Protein AF-A0A8X9A925-F1 (afdb_monomer_lite)

Organism: Salvia splendens (NCBI:txid180675)

Structure (mmCIF, N/CA/C/O backbone):
data_AF-A0A8X9A925-F1
#
_entry.id   AF-A0A8X9A925-F1
#
loop_
_atom_site.group_PDB
_atom_site.id
_atom_site.type_symbol
_atom_site.label_atom_id
_atom_site.label_alt_id
_atom_site.label_comp_id
_atom_site.label_asym_id
_atom_site.label_entity_id
_atom_site.label_seq_id
_atom_site.pdbx_PDB_ins_code
_atom_site.Cartn_x
_atom_site.Cartn_y
_atom_site.Cartn_z
_atom_site.occupancy
_atom_site.B_iso_or_equiv
_atom_site.auth_seq_id
_atom_site.auth_comp_id
_atom_site.auth_asym_id
_atom_site.auth_atom_id
_atom_site.pdbx_PDB_model_num
ATOM 1 N N . MET A 1 1 ? -10.356 55.741 0.781 1.00 37.12 1 MET A N 1
ATOM 2 C CA . MET A 1 1 ? -9.115 54.977 1.024 1.00 37.12 1 MET A CA 1
ATOM 3 C C . MET A 1 1 ? -9.512 53.651 1.645 1.00 37.12 1 MET A C 1
ATOM 5 O O . MET A 1 1 ? -9.691 53.583 2.849 1.00 37.12 1 MET A O 1
ATOM 9 N N . GLY A 1 2 ? -9.769 52.641 0.823 1.00 37.44 2 GLY A N 1
ATOM 10 C CA . GLY A 1 2 ? -9.965 51.269 1.283 1.00 37.44 2 GLY A CA 1
ATOM 11 C C . GLY A 1 2 ? -8.965 50.442 0.506 1.00 37.44 2 GLY A C 1
ATOM 12 O O . GLY A 1 2 ? -9.110 50.326 -0.707 1.00 37.44 2 GLY A O 1
ATOM 13 N N . ALA A 1 3 ? -7.891 50.029 1.172 1.00 35.25 3 ALA A N 1
ATOM 14 C CA . ALA A 1 3 ? -6.836 49.242 0.565 1.00 35.25 3 ALA A CA 1
ATOM 15 C C . ALA A 1 3 ? -7.448 47.951 0.012 1.00 35.25 3 ALA A C 1
ATOM 17 O O . ALA A 1 3 ? -8.025 47.162 0.756 1.00 35.25 3 ALA A O 1
ATOM 18 N N . SER A 1 4 ? -7.337 47.773 -1.302 1.00 38.72 4 SER A N 1
ATOM 19 C CA . SER A 1 4 ? -7.384 46.466 -1.936 1.00 38.72 4 SER A CA 1
ATOM 20 C C . SER A 1 4 ? -6.253 45.647 -1.325 1.00 38.72 4 SER A C 1
ATOM 22 O O . SER A 1 4 ? -5.087 45.882 -1.642 1.00 38.72 4 SER A O 1
ATOM 24 N N . SER A 1 5 ? -6.585 44.763 -0.386 1.00 41.47 5 SER A N 1
ATOM 25 C CA . SER A 1 5 ? -5.648 43.754 0.086 1.00 41.47 5 SER A CA 1
ATOM 26 C C . SER A 1 5 ? -5.278 42.892 -1.114 1.00 41.47 5 SER A C 1
ATOM 28 O O . SER A 1 5 ? -6.156 42.278 -1.723 1.00 41.47 5 SER A O 1
ATOM 30 N N . GLU A 1 6 ? -3.999 42.917 -1.483 1.00 39.12 6 GLU A N 1
ATOM 31 C CA . GLU A 1 6 ? -3.415 41.955 -2.412 1.00 39.12 6 GLU A CA 1
ATOM 32 C C . GLU A 1 6 ? -3.838 40.541 -1.992 1.00 39.12 6 GLU A C 1
ATOM 34 O O . GLU A 1 6 ? -3.850 40.259 -0.788 1.00 39.12 6 GLU A O 1
ATOM 39 N N . PRO A 1 7 ? -4.228 39.672 -2.942 1.00 35.28 7 PRO A N 1
ATOM 40 C CA . PRO A 1 7 ? -4.505 38.285 -2.618 1.00 35.28 7 PRO A CA 1
ATOM 41 C C . PRO A 1 7 ? -3.235 37.699 -2.009 1.00 35.28 7 PRO A C 1
ATOM 43 O O . PRO A 1 7 ? -2.151 37.773 -2.596 1.00 35.28 7 PRO A O 1
ATOM 46 N N . ASP A 1 8 ? -3.382 37.186 -0.791 1.00 35.75 8 ASP A N 1
ATOM 47 C CA . ASP A 1 8 ? -2.341 36.443 -0.101 1.00 35.75 8 ASP A CA 1
ATOM 48 C C . ASP A 1 8 ? -1.871 35.349 -1.069 1.00 35.75 8 ASP A C 1
ATOM 50 O O . ASP A 1 8 ? -2.686 34.717 -1.742 1.00 35.75 8 ASP A O 1
ATOM 54 N N . LEU A 1 9 ? -0.568 35.082 -1.155 1.00 33.00 9 LEU A N 1
ATOM 55 C CA . LEU A 1 9 ? 0.006 34.024 -2.010 1.00 33.00 9 LEU A CA 1
ATOM 56 C C . LEU A 1 9 ? -0.432 32.598 -1.582 1.00 33.00 9 LEU A C 1
ATOM 58 O O . LEU A 1 9 ? 0.146 31.602 -2.011 1.00 33.00 9 LEU A O 1
ATOM 62 N N . ARG A 1 10 ? -1.465 32.520 -0.739 1.00 36.62 10 ARG A N 1
ATOM 63 C CA . ARG A 1 10 ? -2.258 31.365 -0.324 1.00 36.62 10 ARG A CA 1
ATOM 64 C C . ARG A 1 10 ? -3.538 31.178 -1.155 1.00 36.62 10 ARG A C 1
ATOM 66 O O . ARG A 1 10 ? -4.106 30.098 -1.104 1.00 36.62 10 ARG A O 1
ATOM 73 N N . ASP A 1 11 ? -3.940 32.164 -1.959 1.00 34.41 11 ASP A N 1
ATOM 74 C CA . ASP A 1 11 ? -5.132 32.129 -2.825 1.00 34.41 11 ASP A CA 1
ATOM 75 C C . ASP A 1 11 ? -4.815 31.630 -4.250 1.00 34.41 11 ASP A C 1
ATOM 77 O O . ASP A 1 11 ? -5.397 32.067 -5.249 1.00 34.41 11 ASP A O 1
ATOM 81 N N . ALA A 1 12 ? -3.888 30.677 -4.373 1.00 33.16 12 ALA A N 1
ATOM 82 C CA . ALA A 1 12 ? -3.950 29.771 -5.511 1.00 33.16 12 ALA A CA 1
ATOM 83 C C . ALA A 1 12 ? -5.252 28.979 -5.358 1.00 33.16 12 ALA A C 1
ATOM 85 O O . ALA A 1 12 ? -5.527 28.484 -4.271 1.00 33.16 12 ALA A O 1
ATOM 86 N N . VAL A 1 13 ? -6.053 28.875 -6.421 1.00 41.31 13 VAL A N 1
ATOM 87 C CA . VAL A 1 13 ? -7.215 27.976 -6.473 1.00 41.31 13 VAL A CA 1
ATOM 88 C C . VAL A 1 13 ? -6.712 26.568 -6.159 1.00 41.31 13 VAL A C 1
ATOM 90 O O . VAL A 1 13 ? -6.171 25.868 -7.018 1.00 41.31 13 VAL A O 1
ATOM 93 N N . GLU A 1 14 ? -6.784 26.217 -4.879 1.00 41.56 14 GLU A N 1
ATOM 94 C CA . GLU A 1 14 ? -6.291 24.973 -4.341 1.00 41.56 14 GLU A CA 1
ATOM 95 C C . GLU A 1 14 ? -7.228 23.858 -4.776 1.00 41.56 14 GLU A C 1
ATOM 97 O O . GLU A 1 14 ? -8.421 24.039 -5.021 1.00 41.56 14 GLU A O 1
ATOM 102 N N . TYR A 1 15 ? -6.671 22.659 -4.784 1.00 34.62 15 TYR A N 1
ATOM 103 C CA . TYR A 1 15 ? -7.380 21.397 -4.742 1.00 34.62 15 TYR A CA 1
ATOM 104 C C . TYR A 1 15 ? -8.768 21.505 -4.011 1.00 34.62 15 TYR A C 1
ATOM 106 O O . TYR A 1 15 ? -9.782 21.009 -4.509 1.00 34.62 15 TYR A O 1
ATOM 114 N N . ALA A 1 16 ? -8.874 22.222 -2.891 1.00 37.91 16 ALA A N 1
ATOM 115 C CA . ALA A 1 16 ? -10.095 22.430 -2.101 1.00 37.91 16 ALA A CA 1
ATOM 116 C C . ALA A 1 16 ? -11.433 22.631 -2.868 1.00 37.91 16 ALA A C 1
ATOM 118 O O . ALA A 1 16 ? -12.439 22.028 -2.483 1.00 37.91 16 ALA A O 1
ATOM 119 N N . ASP A 1 17 ? -11.484 23.380 -3.974 1.00 48.53 17 ASP A N 1
ATOM 120 C CA . ASP A 1 17 ? -12.763 23.700 -4.644 1.00 48.53 17 ASP A CA 1
ATOM 121 C C . ASP A 1 17 ? -13.411 22.508 -5.378 1.00 48.53 17 ASP A C 1
ATOM 123 O O . ASP A 1 17 ? -14.635 22.437 -5.545 1.00 48.53 17 ASP A O 1
ATOM 127 N N . LEU A 1 18 ? -12.612 21.510 -5.763 1.00 44.31 18 LEU A N 1
ATOM 128 C CA . LEU A 1 18 ? -13.085 20.320 -6.480 1.00 44.31 18 LEU A CA 1
ATOM 129 C C . LEU A 1 18 ? -13.672 19.257 -5.531 1.00 44.31 18 LEU A C 1
ATOM 131 O O . LEU A 1 18 ? -14.622 18.557 -5.893 1.00 44.31 18 LEU A O 1
ATOM 135 N N . LEU A 1 19 ? -13.163 19.178 -4.294 1.00 49.88 19 LEU A N 1
ATOM 136 C CA . LEU A 1 19 ? -13.710 18.349 -3.208 1.00 49.88 19 LEU A CA 1
ATOM 137 C C . LEU A 1 19 ? -15.081 18.856 -2.750 1.00 49.88 19 LEU A C 1
ATOM 139 O O . LEU A 1 19 ? -16.005 18.070 -2.535 1.00 49.88 19 LEU A O 1
ATOM 143 N N . VAL A 1 20 ? -15.244 20.177 -2.682 1.00 55.88 20 VAL A N 1
ATOM 144 C CA . VAL A 1 20 ? -16.522 20.810 -2.338 1.00 55.88 20 VAL A CA 1
ATOM 145 C C . VAL A 1 20 ? -17.591 20.530 -3.409 1.00 55.88 20 VAL A C 1
ATOM 147 O O . VAL A 1 20 ? -18.764 20.348 -3.078 1.00 55.88 20 VAL A O 1
ATOM 150 N N . ALA A 1 21 ? -17.215 20.432 -4.689 1.00 50.31 21 ALA A N 1
ATOM 151 C CA . ALA A 1 21 ? -18.115 20.042 -5.779 1.00 50.31 21 ALA A CA 1
ATOM 152 C C . ALA A 1 21 ? -18.476 18.538 -5.763 1.00 50.31 21 ALA A C 1
ATOM 154 O O . ALA A 1 21 ? -19.620 18.185 -6.055 1.00 50.31 21 ALA A O 1
ATOM 155 N N . ALA A 1 22 ? -17.548 17.659 -5.357 1.00 52.38 22 ALA A N 1
ATOM 156 C CA . ALA A 1 22 ? -17.768 16.215 -5.198 1.00 52.38 22 ALA A CA 1
ATOM 157 C C . ALA A 1 22 ? -18.711 15.890 -4.022 1.00 52.38 22 ALA A C 1
ATOM 159 O O . ALA A 1 22 ? -19.637 15.081 -4.166 1.00 52.38 22 ALA A O 1
ATOM 160 N N . ALA A 1 23 ? -18.546 16.606 -2.906 1.00 54.34 23 ALA A N 1
ATOM 161 C CA . ALA A 1 23 ? -19.389 16.527 -1.714 1.00 54.34 23 ALA A CA 1
ATOM 162 C C . ALA A 1 23 ? -20.873 16.865 -1.973 1.00 54.34 23 ALA A C 1
ATOM 164 O O . ALA A 1 23 ? -21.750 16.399 -1.250 1.00 54.34 23 ALA A O 1
ATOM 165 N N . LYS A 1 24 ? -21.195 17.622 -3.030 1.00 60.16 24 LYS A N 1
ATOM 166 C CA . LYS A 1 24 ? -22.582 18.008 -3.361 1.00 60.16 24 LYS A CA 1
ATOM 167 C C . LYS A 1 24 ? -23.358 16.959 -4.168 1.00 60.16 24 LYS A C 1
ATOM 169 O O . LYS A 1 24 ? -24.558 17.115 -4.367 1.00 60.16 24 LYS A O 1
ATOM 174 N N . THR A 1 25 ? -22.704 15.903 -4.655 1.00 53.19 25 THR A N 1
ATOM 175 C CA . THR A 1 25 ? -23.307 14.949 -5.610 1.00 53.19 25 THR A CA 1
ATOM 176 C C . THR A 1 25 ? -24.077 13.792 -4.968 1.00 53.19 25 THR A C 1
ATOM 178 O O . THR A 1 25 ? -24.846 13.123 -5.659 1.00 53.19 25 THR A O 1
ATOM 181 N N . GLY A 1 26 ? -23.858 13.515 -3.677 1.00 54.06 26 GLY A N 1
ATOM 182 C CA . GLY A 1 26 ? -24.535 12.440 -2.935 1.00 54.06 26 GLY A CA 1
ATOM 183 C C . GLY A 1 26 ? -24.296 11.015 -3.463 1.00 54.06 26 GLY A C 1
ATOM 184 O O . GLY A 1 26 ? -24.984 10.087 -3.042 1.00 54.06 26 GLY A O 1
ATOM 185 N N . LYS A 1 27 ? -23.352 10.821 -4.393 1.00 41.50 27 LYS A N 1
ATOM 186 C CA . LYS A 1 27 ? -22.990 9.529 -4.997 1.00 41.50 27 LYS A CA 1
ATOM 187 C C . LYS A 1 27 ? -21.562 9.148 -4.627 1.00 41.50 27 LYS A C 1
ATOM 189 O O . LYS A 1 27 ? -20.732 10.002 -4.338 1.00 41.50 27 LYS A O 1
ATOM 194 N N . ILE A 1 28 ? -21.258 7.855 -4.711 1.00 41.19 28 ILE A N 1
ATOM 195 C CA . ILE A 1 28 ? -19.893 7.351 -4.545 1.00 41.19 28 ILE A CA 1
ATOM 196 C C . ILE A 1 28 ? -19.112 7.650 -5.834 1.00 41.19 28 ILE A C 1
ATOM 198 O O . ILE A 1 28 ? -19.362 7.036 -6.871 1.00 41.19 28 ILE A O 1
ATOM 202 N N . ILE A 1 29 ? -18.199 8.622 -5.784 1.00 46.22 29 ILE A N 1
ATOM 203 C CA . ILE A 1 29 ? -17.346 9.027 -6.912 1.00 46.22 29 ILE A CA 1
ATOM 204 C C . ILE A 1 29 ? -16.046 8.207 -6.884 1.00 46.22 29 ILE A C 1
ATOM 206 O O . ILE A 1 29 ? -15.440 8.046 -5.828 1.00 46.22 29 ILE A O 1
ATOM 210 N N . ASN A 1 30 ? -15.593 7.720 -8.045 1.00 39.81 30 ASN A N 1
ATOM 211 C CA . ASN A 1 30 ? -14.273 7.108 -8.222 1.00 39.81 30 ASN A CA 1
ATOM 212 C C . ASN A 1 30 ? -13.425 7.986 -9.158 1.00 39.81 30 ASN A C 1
ATOM 214 O O . ASN A 1 30 ? -13.732 8.103 -10.345 1.00 39.81 30 ASN A O 1
ATOM 218 N N . ILE A 1 31 ? -12.388 8.635 -8.624 1.00 39.03 31 ILE A N 1
ATOM 219 C CA . ILE A 1 31 ? -11.562 9.606 -9.353 1.00 39.03 31 ILE A CA 1
ATOM 220 C C . ILE A 1 31 ? -10.270 8.926 -9.829 1.00 39.03 31 ILE A C 1
ATOM 222 O O . ILE A 1 31 ? -9.323 8.734 -9.071 1.00 39.03 31 ILE A O 1
ATOM 226 N N . LYS A 1 32 ? -10.213 8.593 -11.123 1.00 39.66 32 LYS A N 1
ATOM 227 C CA . LYS A 1 32 ? -9.000 8.146 -11.825 1.00 39.66 32 LYS A CA 1
ATOM 228 C C . LYS A 1 32 ? -8.311 9.391 -12.410 1.00 39.66 32 LYS A C 1
ATOM 230 O O . LYS A 1 32 ? -8.787 9.928 -13.402 1.00 39.66 32 LYS A O 1
ATOM 235 N N . LYS A 1 33 ? -7.210 9.846 -11.792 1.00 40.66 33 LYS A N 1
ATOM 236 C CA . LYS A 1 33 ? -6.403 11.049 -12.137 1.00 40.66 33 LYS A CA 1
ATOM 237 C C . LYS A 1 33 ? -6.978 12.430 -11.761 1.00 40.66 33 LYS A C 1
ATOM 239 O O . LYS A 1 33 ? -6.866 13.381 -12.521 1.00 40.66 33 LYS A O 1
ATOM 244 N N . VAL A 1 34 ? -7.431 12.582 -10.519 1.00 32.72 34 VAL A N 1
ATOM 245 C CA . VAL A 1 34 ? -7.061 13.768 -9.734 1.00 32.72 34 VAL A CA 1
ATOM 246 C C . VAL A 1 34 ? -6.691 13.309 -8.329 1.00 32.72 34 VAL A C 1
ATOM 248 O O . VAL A 1 34 ? -7.452 12.612 -7.662 1.00 32.72 34 VAL A O 1
ATOM 251 N N . GLN A 1 35 ? -5.467 13.654 -7.943 1.00 39.69 35 GLN A N 1
ATOM 252 C CA . GLN A 1 35 ? -4.843 13.436 -6.644 1.00 39.69 35 GLN A CA 1
ATOM 253 C C . GLN A 1 35 ? -5.581 14.239 -5.563 1.00 39.69 35 GLN A C 1
ATOM 255 O O . GLN A 1 35 ? -5.090 15.254 -5.090 1.00 39.69 35 GLN A O 1
ATOM 260 N N . PHE A 1 36 ? -6.776 13.782 -5.189 1.00 33.00 36 PHE A N 1
ATOM 261 C CA . PHE A 1 36 ? -7.623 14.393 -4.160 1.00 33.00 36 PHE A CA 1
ATOM 262 C C . PHE A 1 36 ? -7.670 13.631 -2.837 1.00 33.00 36 PHE A C 1
ATOM 264 O O . PHE A 1 36 ? -8.528 13.883 -2.005 1.00 33.00 36 PHE A O 1
ATOM 271 N N . CYS A 1 37 ? -6.707 12.735 -2.642 1.00 34.97 37 CYS A N 1
ATOM 272 C CA . CYS A 1 37 ? -6.283 12.192 -1.356 1.00 34.97 37 CYS A CA 1
ATOM 273 C C . CYS A 1 37 ? -4.791 11.844 -1.488 1.00 34.97 37 CYS A C 1
ATOM 275 O O . CYS A 1 37 ? -4.410 10.676 -1.515 1.00 34.97 37 CYS A O 1
ATOM 277 N N . ALA A 1 38 ? -3.917 12.838 -1.665 1.00 31.81 38 ALA A N 1
ATOM 278 C CA . ALA A 1 38 ? -2.546 12.645 -1.204 1.00 31.81 38 ALA A CA 1
ATOM 279 C C . ALA A 1 38 ? -2.632 12.805 0.319 1.00 31.81 38 ALA A C 1
ATOM 281 O O . ALA A 1 38 ? -2.929 13.907 0.772 1.00 31.81 38 ALA A O 1
ATOM 282 N N . PRO A 1 39 ? -2.492 11.715 1.093 1.00 37.44 39 PRO A N 1
ATOM 283 C CA . PRO A 1 39 ? -1.207 11.038 1.132 1.00 37.44 39 PRO A CA 1
ATOM 284 C C . PRO A 1 39 ? -1.346 9.506 1.132 1.00 37.44 39 PRO A C 1
ATOM 286 O O . PRO A 1 39 ? -1.798 8.910 2.100 1.00 37.44 39 PRO A O 1
ATOM 289 N N . SER A 1 40 ? -0.903 8.856 0.056 1.00 44.88 40 SER A N 1
ATOM 290 C CA . SER A 1 40 ? -0.227 7.54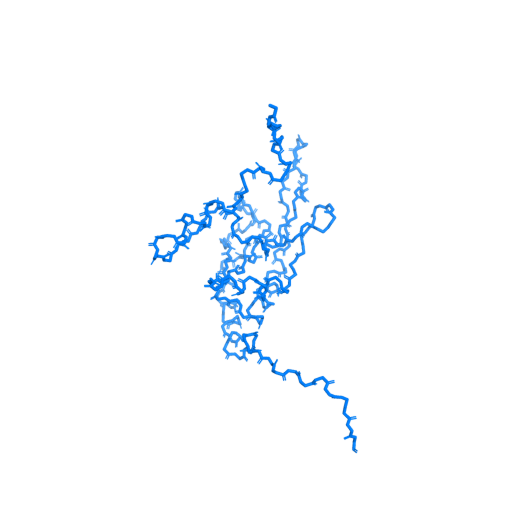4 0.144 1.00 44.88 40 SER A CA 1
ATOM 291 C C . SER A 1 40 ? 0.224 6.986 -1.206 1.00 44.88 40 SER A C 1
ATOM 293 O O . SER A 1 40 ? 0.729 5.875 -1.232 1.00 44.88 40 SER A O 1
ATOM 295 N N . ARG A 1 41 ? 0.274 7.756 -2.304 1.00 55.06 41 ARG A N 1
ATOM 296 C CA . ARG A 1 41 ? 1.234 7.444 -3.395 1.00 55.06 41 ARG A CA 1
ATOM 297 C C . ARG A 1 41 ? 2.693 7.703 -2.968 1.00 55.06 41 ARG A C 1
ATOM 299 O O . ARG A 1 41 ? 3.549 7.941 -3.797 1.00 55.06 41 ARG A O 1
ATOM 306 N N . GLY A 1 42 ? 2.944 7.653 -1.662 1.00 48.84 42 GLY A N 1
ATOM 307 C CA . GLY A 1 42 ? 4.110 8.130 -0.955 1.00 48.84 42 GLY A CA 1
ATOM 308 C C . GLY A 1 42 ? 4.280 9.653 -0.992 1.00 48.84 42 GLY A C 1
ATOM 309 O O . GLY A 1 42 ? 3.797 10.353 -1.879 1.00 48.84 42 GLY A O 1
ATOM 310 N N . THR A 1 43 ? 4.930 10.174 0.037 1.00 61.94 43 THR A N 1
ATOM 311 C CA . THR A 1 43 ? 5.402 11.555 0.144 1.00 61.94 43 THR A CA 1
ATOM 312 C C . THR A 1 43 ? 6.823 11.601 -0.397 1.00 61.94 43 THR A C 1
ATOM 314 O O . THR A 1 43 ? 7.589 10.674 -0.142 1.00 61.94 43 THR A O 1
ATOM 317 N N . MET A 1 44 ? 7.200 12.655 -1.125 1.00 70.44 44 MET A N 1
ATOM 318 C CA . MET A 1 44 ? 8.591 12.810 -1.566 1.00 70.44 44 MET A CA 1
ATOM 319 C C . MET A 1 44 ? 9.538 12.737 -0.369 1.00 70.44 44 MET A C 1
ATOM 321 O O . MET A 1 44 ? 9.405 13.504 0.586 1.00 70.44 44 MET A O 1
ATOM 325 N N . PHE A 1 45 ? 10.492 11.812 -0.432 1.00 72.50 45 PHE A N 1
ATOM 326 C CA . PHE A 1 45 ? 11.505 11.633 0.597 1.00 72.50 45 PHE A CA 1
ATOM 327 C C . PHE A 1 45 ? 12.885 11.859 -0.011 1.00 72.50 45 PHE A C 1
ATOM 329 O O . PHE A 1 45 ? 13.558 10.940 -0.472 1.00 72.50 45 PHE A O 1
ATOM 336 N N . GLY A 1 46 ? 13.279 13.131 -0.057 1.00 78.06 46 GLY A N 1
ATOM 337 C CA . GLY A 1 46 ? 14.443 13.552 -0.826 1.00 78.06 46 GLY A CA 1
ATOM 338 C C . GLY A 1 46 ? 14.200 13.436 -2.333 1.00 78.06 46 GLY A C 1
ATOM 339 O O . GLY A 1 46 ? 13.076 13.580 -2.814 1.00 78.06 46 GLY A O 1
ATOM 340 N N . TYR A 1 47 ? 15.273 13.211 -3.089 1.00 74.12 47 TYR A N 1
ATOM 341 C CA . TYR A 1 47 ? 15.202 13.102 -4.543 1.00 74.12 47 TYR A CA 1
ATOM 342 C C . TYR A 1 47 ? 14.917 11.662 -4.978 1.00 74.12 47 TYR A C 1
ATOM 344 O O . TYR A 1 47 ? 15.578 10.734 -4.523 1.00 74.12 47 TYR A O 1
ATOM 352 N N . HIS A 1 48 ? 13.992 11.508 -5.930 1.00 77.88 48 HIS A N 1
ATOM 353 C CA . HIS A 1 48 ? 13.701 10.252 -6.636 1.00 77.88 48 HIS A CA 1
ATOM 354 C C . HIS A 1 48 ? 13.102 9.106 -5.803 1.00 77.88 48 HIS A C 1
ATOM 356 O O . HIS A 1 48 ? 13.038 7.983 -6.304 1.00 77.88 48 HIS A O 1
ATOM 362 N N . ASP A 1 49 ? 12.617 9.365 -4.585 1.00 77.50 49 ASP A N 1
ATOM 363 C CA . ASP A 1 49 ? 11.958 8.340 -3.767 1.00 77.50 49 ASP A CA 1
ATOM 364 C C . ASP A 1 49 ? 10.696 8.856 -3.067 1.00 77.50 49 ASP A C 1
ATOM 366 O O . ASP A 1 49 ? 10.503 10.064 -2.871 1.00 77.50 49 ASP A O 1
ATOM 370 N N . LEU A 1 50 ? 9.828 7.910 -2.715 1.00 81.56 50 LEU A N 1
ATOM 371 C CA . LEU A 1 50 ? 8.531 8.143 -2.095 1.00 81.56 50 LEU A CA 1
ATOM 372 C C . LEU A 1 50 ? 8.418 7.301 -0.815 1.00 81.56 50 LEU A C 1
ATOM 374 O O . LEU A 1 50 ? 8.792 6.131 -0.796 1.00 81.56 50 LEU A O 1
ATOM 378 N N . ILE A 1 51 ? 7.879 7.883 0.259 1.00 80.94 51 ILE A N 1
ATOM 379 C CA . ILE A 1 51 ? 7.614 7.182 1.524 1.00 80.94 51 ILE A CA 1
ATOM 380 C C . ILE A 1 51 ? 6.123 7.144 1.835 1.00 80.94 51 ILE A C 1
ATOM 382 O O . ILE A 1 51 ? 5.453 8.174 1.859 1.00 80.94 51 ILE A O 1
ATOM 386 N N . VAL A 1 52 ? 5.587 5.961 2.122 1.00 80.12 52 VAL A N 1
ATOM 387 C CA . VAL A 1 52 ? 4.221 5.830 2.638 1.00 80.12 52 VAL A CA 1
ATOM 388 C C . VAL A 1 52 ? 4.254 5.990 4.149 1.00 80.12 52 VAL A C 1
ATOM 390 O O . VAL A 1 52 ? 4.780 5.136 4.855 1.00 80.12 52 VAL A O 1
ATOM 393 N N . ASP A 1 53 ? 3.673 7.078 4.643 1.00 82.50 53 ASP A N 1
ATOM 394 C CA . ASP A 1 53 ? 3.441 7.267 6.071 1.00 82.50 53 ASP A CA 1
ATOM 395 C C . ASP A 1 53 ? 2.026 6.776 6.430 1.00 82.50 53 ASP A C 1
ATOM 397 O O . ASP A 1 53 ? 1.049 7.396 5.999 1.00 82.50 53 ASP A O 1
ATOM 401 N N . PRO A 1 54 ? 1.893 5.672 7.189 1.00 81.12 54 PRO A N 1
ATOM 402 C CA . PRO A 1 54 ? 0.599 5.074 7.510 1.00 81.12 54 PRO A CA 1
ATOM 403 C C . PRO A 1 54 ? -0.278 5.950 8.412 1.00 81.12 54 PRO A C 1
ATOM 405 O O . PRO A 1 54 ? -1.495 5.780 8.400 1.00 81.12 54 PRO A O 1
ATOM 408 N N . ARG A 1 55 ? 0.293 6.922 9.144 1.00 83.19 55 ARG A N 1
ATOM 409 C CA . ARG A 1 55 ? -0.480 7.861 9.986 1.00 83.19 55 ARG A CA 1
ATOM 410 C C . ARG A 1 55 ? -1.477 8.672 9.163 1.00 83.19 55 ARG A C 1
ATOM 412 O O . ARG A 1 55 ? -2.550 9.018 9.642 1.00 83.19 55 ARG A O 1
ATOM 419 N N . ASN A 1 56 ? -1.151 8.903 7.894 1.00 78.81 56 ASN A N 1
ATOM 420 C CA . ASN A 1 56 ? -2.014 9.601 6.954 1.00 78.81 56 ASN A CA 1
ATOM 421 C C . ASN A 1 56 ? -3.352 8.901 6.724 1.00 78.81 56 ASN A C 1
ATOM 423 O O . ASN A 1 56 ? -4.348 9.572 6.470 1.00 78.81 56 ASN A O 1
ATOM 427 N N . PHE A 1 57 ? -3.398 7.570 6.819 1.00 80.38 57 PHE A N 1
ATOM 428 C CA . PHE A 1 57 ? -4.658 6.843 6.701 1.00 80.38 57 PHE A CA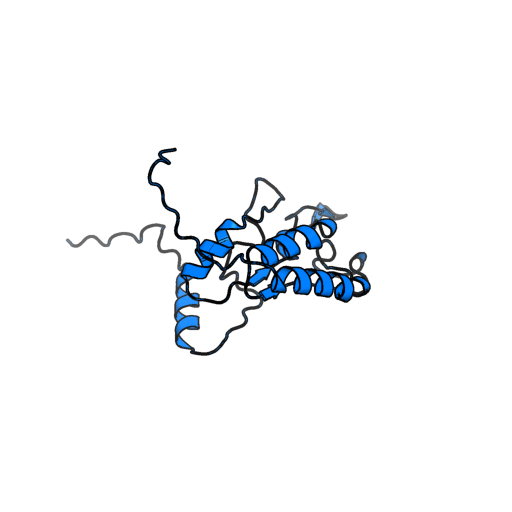 1
ATOM 429 C C . PHE A 1 57 ? -5.593 7.146 7.871 1.00 80.38 57 PHE A C 1
ATOM 431 O O . PHE A 1 57 ? -6.796 7.239 7.653 1.00 80.38 57 PHE A O 1
ATOM 438 N N . GLU A 1 58 ? -5.055 7.352 9.077 1.00 81.88 58 GLU A N 1
ATOM 439 C CA . GLU A 1 58 ? -5.849 7.758 10.239 1.00 81.88 58 GLU A CA 1
ATOM 440 C C . GLU A 1 58 ? -6.380 9.182 10.079 1.00 81.88 58 GLU A C 1
ATOM 442 O O . GLU A 1 58 ? -7.583 9.398 10.195 1.00 81.88 58 GLU A O 1
ATOM 447 N N . TRP A 1 59 ? -5.522 10.138 9.716 1.00 78.06 59 TRP A N 1
ATOM 448 C CA . TRP A 1 59 ? -5.946 11.530 9.525 1.00 78.06 59 TRP A CA 1
ATOM 449 C C . TRP A 1 59 ? -6.970 11.686 8.397 1.00 78.06 59 TRP A C 1
ATOM 451 O O . TRP A 1 59 ? -7.934 12.433 8.530 1.00 78.06 59 TRP A O 1
ATOM 461 N N . LEU A 1 60 ? -6.827 10.938 7.296 1.00 71.69 60 LEU A N 1
ATOM 462 C CA . LEU A 1 60 ? -7.801 10.974 6.201 1.00 71.69 60 LEU A CA 1
ATOM 463 C C . LEU A 1 60 ? -9.193 10.477 6.613 1.00 71.69 60 LEU A C 1
ATOM 465 O O . LEU A 1 60 ? -10.183 10.900 6.014 1.00 71.69 60 LEU A O 1
ATOM 469 N N . ARG A 1 61 ? -9.305 9.613 7.629 1.00 74.19 61 ARG A N 1
ATOM 470 C CA . ARG A 1 61 ? -10.616 9.158 8.119 1.00 74.19 61 ARG A CA 1
ATOM 471 C C . ARG A 1 61 ? -11.412 10.270 8.786 1.00 74.19 61 ARG A C 1
ATOM 473 O O . ARG A 1 61 ? -12.639 10.199 8.770 1.00 74.19 61 ARG A O 1
ATOM 480 N N . GLU A 1 62 ? -10.755 11.304 9.313 1.00 75.81 62 GLU A N 1
ATOM 481 C CA . GLU A 1 62 ? -11.429 12.469 9.903 1.00 75.81 62 GLU A CA 1
ATOM 482 C C . GLU A 1 62 ? -12.328 13.182 8.882 1.00 75.81 62 GLU A C 1
ATOM 484 O O . GLU A 1 62 ? -13.361 13.742 9.244 1.00 75.81 62 GLU A O 1
ATOM 489 N N . ALA A 1 63 ? -12.005 13.076 7.587 1.00 73.44 63 ALA A N 1
ATOM 490 C CA . ALA A 1 63 ? -12.826 13.601 6.498 1.00 73.44 63 ALA A CA 1
ATOM 491 C C . ALA A 1 63 ? -14.132 12.811 6.262 1.00 73.44 63 ALA A C 1
ATOM 493 O O . ALA A 1 63 ? -14.903 13.156 5.365 1.00 73.44 63 ALA A O 1
ATOM 494 N N . ASN A 1 64 ? -14.384 11.742 7.031 1.00 74.62 64 ASN A N 1
ATOM 495 C CA . ASN A 1 64 ? -15.568 10.883 6.942 1.00 74.62 64 ASN A CA 1
ATOM 496 C C . ASN A 1 64 ? -15.834 10.352 5.517 1.00 74.62 64 ASN A C 1
ATOM 498 O O . ASN A 1 64 ? -16.976 10.229 5.069 1.00 74.62 64 ASN A O 1
ATOM 502 N N . CYS A 1 65 ? -14.756 10.057 4.791 1.00 75.06 65 CYS A N 1
ATOM 503 C CA . CYS A 1 65 ? -14.776 9.515 3.437 1.00 75.06 65 CYS A CA 1
ATOM 504 C C . CYS A 1 65 ? -14.014 8.181 3.389 1.00 75.06 65 CYS A C 1
ATOM 506 O O . CYS A 1 65 ? -13.087 7.987 4.177 1.00 75.06 65 CYS A O 1
ATOM 508 N N . PRO A 1 66 ? -14.356 7.266 2.460 1.00 77.38 66 PRO A N 1
ATOM 509 C CA . PRO A 1 66 ? -13.603 6.029 2.289 1.00 77.38 66 PRO A CA 1
ATOM 510 C C . PRO A 1 66 ? -12.139 6.298 1.929 1.00 77.38 66 PRO A C 1
ATOM 512 O O . PRO A 1 66 ? -11.851 7.023 0.975 1.00 77.38 66 PRO A O 1
ATOM 515 N N . VAL A 1 67 ? -11.221 5.659 2.647 1.00 79.44 67 VAL A N 1
ATOM 516 C CA . VAL A 1 67 ? -9.778 5.766 2.421 1.00 79.44 67 VAL A CA 1
ATOM 517 C C . VAL A 1 67 ? -9.320 4.656 1.481 1.00 79.44 67 VAL A C 1
ATOM 519 O O . VAL A 1 67 ? -9.579 3.474 1.717 1.00 79.44 67 VAL A O 1
ATOM 522 N N . VAL A 1 68 ? -8.613 5.034 0.414 1.00 83.25 68 VAL A N 1
ATOM 523 C CA . VAL A 1 68 ? -8.055 4.097 -0.568 1.00 83.25 68 VAL A CA 1
ATOM 524 C C . VAL A 1 68 ? -6.531 4.162 -0.549 1.00 83.25 68 VAL A C 1
ATOM 526 O O . VAL A 1 68 ? -5.958 5.225 -0.779 1.00 83.25 68 VAL A O 1
ATOM 529 N N . GLY A 1 69 ? -5.878 3.025 -0.303 1.00 81.31 69 GLY A N 1
ATOM 530 C CA . GLY A 1 69 ? -4.422 2.895 -0.405 1.00 81.31 69 GLY A CA 1
ATOM 531 C C . GLY A 1 69 ? -3.993 2.563 -1.834 1.00 81.31 69 GLY A C 1
ATOM 532 O O . GLY A 1 69 ? -4.352 1.506 -2.352 1.00 81.31 69 GLY A O 1
ATOM 533 N N . ASP A 1 70 ? -3.229 3.443 -2.479 1.00 89.81 70 ASP A N 1
ATOM 534 C CA . ASP A 1 70 ? -2.709 3.219 -3.834 1.00 89.81 70 ASP A CA 1
ATOM 535 C C . ASP A 1 70 ? -1.344 2.536 -3.812 1.00 89.81 70 ASP A C 1
ATOM 537 O O . ASP A 1 70 ? -0.311 3.197 -3.801 1.00 89.81 70 ASP A O 1
ATOM 541 N N . ILE A 1 71 ? -1.353 1.206 -3.835 1.00 89.25 71 ILE A N 1
ATOM 542 C CA . ILE A 1 71 ? -0.174 0.386 -3.556 1.00 89.25 71 ILE A CA 1
ATOM 543 C C . ILE A 1 71 ? 0.894 0.508 -4.646 1.00 89.25 71 ILE A C 1
ATOM 545 O O . ILE A 1 71 ? 2.088 0.525 -4.349 1.00 89.25 71 ILE A O 1
ATOM 549 N N . THR A 1 72 ? 0.496 0.587 -5.916 1.00 86.94 72 THR A N 1
ATOM 550 C CA . THR A 1 72 ? 1.461 0.591 -7.024 1.00 86.94 72 THR A CA 1
ATOM 551 C C . THR A 1 72 ? 2.191 1.914 -7.130 1.00 86.94 72 THR A C 1
ATOM 553 O O . THR A 1 72 ? 3.413 1.937 -7.267 1.00 86.94 72 THR A O 1
ATOM 556 N N . HIS A 1 73 ? 1.475 3.031 -7.031 1.00 88.31 73 HIS A N 1
ATOM 557 C CA . HIS A 1 73 ? 2.110 4.334 -7.186 1.00 88.31 73 HIS A CA 1
ATOM 558 C C . HIS A 1 73 ? 2.869 4.770 -5.929 1.00 88.31 73 HIS A C 1
ATOM 560 O O . HIS A 1 73 ? 3.825 5.526 -6.061 1.00 88.31 73 HIS A O 1
ATOM 566 N N . SER A 1 74 ? 2.534 4.233 -4.744 1.00 86.25 74 SER A N 1
ATOM 567 C CA . SER A 1 74 ? 3.364 4.351 -3.531 1.00 86.25 74 SER A CA 1
ATOM 568 C C . SER A 1 74 ? 4.830 3.989 -3.734 1.00 86.25 74 SER A C 1
ATOM 570 O O . SER A 1 74 ? 5.684 4.436 -2.975 1.00 86.25 74 SER A O 1
ATOM 572 N N . LEU A 1 75 ? 5.099 3.120 -4.705 1.00 88.56 75 LEU A N 1
ATOM 573 C CA . LEU A 1 75 ? 6.390 2.487 -4.927 1.00 88.56 75 LEU A CA 1
ATOM 574 C C . LEU A 1 75 ? 7.068 2.986 -6.200 1.00 88.56 75 LEU A C 1
ATOM 576 O O . LEU A 1 75 ? 8.057 2.390 -6.631 1.00 88.56 75 LEU A O 1
ATOM 580 N N . GLN A 1 76 ? 6.544 4.046 -6.820 1.00 88.56 76 GLN A N 1
ATOM 581 C CA . GLN A 1 76 ? 7.225 4.705 -7.927 1.00 88.56 76 GLN A CA 1
ATOM 582 C C . GLN A 1 76 ? 8.507 5.372 -7.433 1.00 88.56 76 GLN A C 1
ATOM 584 O O . GLN A 1 76 ? 8.559 5.958 -6.357 1.00 88.56 76 GLN A O 1
ATOM 589 N N . GLN A 1 77 ? 9.529 5.333 -8.280 1.00 86.50 77 GLN A N 1
ATOM 590 C CA . GLN A 1 77 ? 10.731 6.141 -8.119 1.00 86.50 77 GLN A CA 1
ATOM 591 C C . GLN A 1 77 ? 10.721 7.206 -9.215 1.00 86.50 77 GLN A C 1
ATOM 593 O O . GLN A 1 77 ? 11.049 6.894 -10.371 1.00 86.50 77 GLN A O 1
ATOM 598 N N . PRO A 1 78 ? 10.284 8.444 -8.914 1.00 83.69 78 PRO A N 1
ATOM 599 C CA . PRO A 1 78 ? 10.173 9.499 -9.912 1.00 83.69 78 PRO A CA 1
ATOM 600 C C . PRO A 1 78 ? 11.517 9.746 -10.595 1.00 83.69 78 PRO A C 1
ATOM 602 O O . PRO A 1 78 ? 12.522 9.955 -9.923 1.00 83.69 78 PRO A O 1
ATOM 605 N N . ALA A 1 79 ? 11.551 9.711 -11.930 1.00 80.88 79 ALA A N 1
ATOM 606 C CA . ALA A 1 79 ? 12.790 9.800 -12.717 1.00 80.88 79 ALA A CA 1
ATOM 607 C C . ALA A 1 79 ? 13.879 8.767 -12.328 1.00 80.88 79 ALA A C 1
ATOM 609 O O . ALA A 1 79 ? 15.071 9.006 -12.515 1.00 80.88 79 ALA A O 1
ATOM 610 N N . GLY A 1 80 ? 13.472 7.605 -11.806 1.00 73.31 80 GLY A N 1
ATOM 611 C CA . GLY A 1 80 ? 14.367 6.545 -11.336 1.00 73.31 80 GLY A CA 1
ATOM 612 C C . GLY A 1 80 ? 15.078 5.741 -12.433 1.00 73.31 80 GLY A C 1
ATOM 613 O O . GLY A 1 80 ? 15.978 4.963 -12.123 1.00 73.31 80 GLY A O 1
ATOM 614 N N . ARG A 1 81 ? 14.719 5.908 -13.714 1.00 74.38 81 ARG A N 1
ATOM 615 C CA . ARG A 1 81 ? 15.367 5.222 -14.843 1.00 74.38 81 ARG A CA 1
ATOM 616 C C . ARG A 1 81 ? 15.863 6.222 -15.881 1.00 74.38 81 ARG A C 1
ATOM 618 O O . ARG A 1 81 ? 15.095 7.042 -16.370 1.00 74.38 81 ARG A O 1
ATOM 625 N N . LYS A 1 82 ? 17.127 6.101 -16.289 1.00 78.12 82 LYS A N 1
ATOM 626 C CA . LYS A 1 82 ? 17.653 6.795 -17.474 1.00 78.12 82 LYS A CA 1
ATOM 627 C C . LYS A 1 82 ? 17.271 6.025 -18.737 1.00 78.12 82 LYS A C 1
ATOM 629 O O . LYS A 1 82 ? 17.413 4.803 -18.781 1.00 78.12 82 LYS A O 1
ATOM 634 N N . LEU A 1 83 ? 16.777 6.736 -19.741 1.00 78.06 83 LEU A N 1
ATOM 635 C CA . LEU A 1 83 ? 16.461 6.195 -21.058 1.00 78.06 83 LEU A CA 1
ATOM 636 C C . LEU A 1 83 ? 17.662 6.371 -21.993 1.00 78.06 83 LEU A C 1
ATOM 638 O O . LEU A 1 83 ? 18.402 7.355 -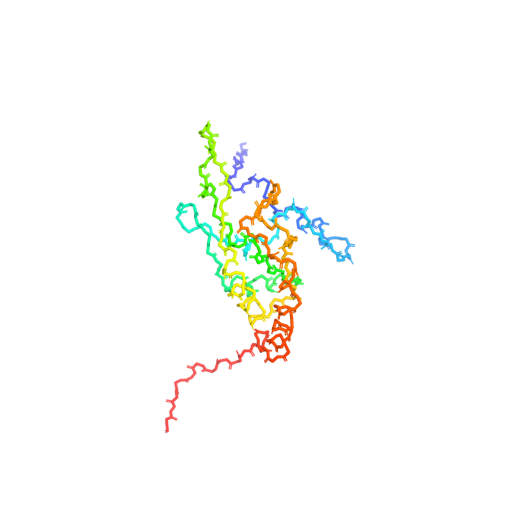21.894 1.00 78.06 83 LEU A O 1
ATOM 642 N N . GLU A 1 84 ? 17.843 5.432 -22.921 1.00 71.75 84 GLU A N 1
ATOM 643 C CA . GLU A 1 84 ? 18.765 5.637 -24.039 1.00 71.75 84 GLU A CA 1
ATOM 644 C C . GLU A 1 84 ? 18.305 6.865 -24.840 1.00 71.75 84 GLU A C 1
ATOM 646 O O . GLU A 1 84 ? 17.132 6.984 -25.188 1.00 71.75 84 GLU A O 1
ATOM 651 N N . GLY A 1 85 ? 19.211 7.823 -25.059 1.00 77.44 85 GLY A N 1
ATOM 652 C CA . GLY A 1 85 ? 18.890 9.121 -25.670 1.00 77.44 85 GLY A CA 1
ATOM 653 C C . GLY A 1 85 ? 18.723 10.292 -24.691 1.00 77.44 85 GLY A C 1
ATOM 654 O O . GLY A 1 85 ? 18.398 11.392 -25.123 1.00 77.44 85 GLY A O 1
ATOM 655 N N . GLY A 1 86 ? 18.975 10.097 -23.390 1.00 76.19 86 GLY A N 1
ATOM 656 C CA . GLY A 1 86 ? 19.090 11.198 -22.417 1.00 76.19 86 GLY A CA 1
ATOM 657 C C . GLY A 1 86 ? 17.791 11.604 -21.712 1.00 76.19 86 GLY A C 1
ATOM 658 O O . GLY A 1 86 ? 17.803 12.541 -20.918 1.00 76.19 86 GLY A O 1
ATOM 659 N N . GLY A 1 87 ? 16.686 10.893 -21.957 1.00 75.38 87 GLY A N 1
ATOM 660 C CA . GLY A 1 87 ? 15.435 11.055 -21.211 1.00 75.38 87 GLY A CA 1
ATOM 661 C C . GLY A 1 87 ? 15.441 10.336 -19.856 1.00 75.38 87 GLY A C 1
ATOM 662 O O . GLY A 1 87 ? 16.322 9.524 -19.562 1.00 75.38 87 GLY A O 1
ATOM 663 N N . VAL A 1 88 ? 14.420 10.593 -19.037 1.00 76.06 88 VAL A N 1
ATOM 664 C CA . VAL A 1 88 ? 14.172 9.872 -17.780 1.00 76.06 88 VAL A CA 1
ATOM 665 C C . VAL A 1 88 ? 12.763 9.286 -17.768 1.00 76.06 88 VAL A C 1
ATOM 667 O O . VAL A 1 88 ? 11.821 9.900 -18.261 1.00 76.06 88 VAL A O 1
ATOM 670 N N . ALA A 1 89 ? 12.626 8.093 -17.202 1.00 75.94 89 ALA A N 1
ATOM 671 C CA . ALA A 1 89 ? 11.362 7.417 -16.941 1.00 75.94 89 ALA A CA 1
ATOM 672 C C . ALA A 1 89 ? 11.237 7.116 -15.444 1.00 75.94 89 ALA A C 1
ATOM 674 O O . ALA A 1 89 ? 12.239 7.013 -14.728 1.00 75.94 89 ALA A O 1
ATOM 675 N N . SER A 1 90 ? 10.005 6.956 -14.965 1.00 74.38 90 SER A N 1
ATOM 676 C CA . SER A 1 90 ? 9.760 6.492 -13.602 1.00 74.38 90 SER A CA 1
ATOM 677 C C . SER A 1 90 ? 10.261 5.057 -13.436 1.00 74.38 90 SER A C 1
ATOM 679 O O . SER A 1 90 ? 9.986 4.185 -14.261 1.00 74.38 90 SER A O 1
ATOM 681 N N . GLY A 1 91 ? 11.032 4.834 -12.375 1.00 86.81 91 GLY A N 1
ATOM 682 C CA . GLY A 1 91 ? 11.351 3.503 -11.875 1.00 86.81 91 GLY A CA 1
ATOM 683 C C . GLY A 1 91 ? 10.289 3.036 -10.882 1.00 86.81 91 GLY A C 1
ATOM 684 O O . GLY A 1 91 ? 9.232 3.655 -10.739 1.00 86.81 91 GLY A O 1
ATOM 685 N N . GLY A 1 92 ? 10.584 1.963 -10.155 1.00 88.69 92 GLY A N 1
ATOM 686 C CA . GLY A 1 92 ? 9.707 1.504 -9.093 1.00 88.69 92 GLY A CA 1
ATOM 687 C C . GLY A 1 92 ? 10.186 0.245 -8.392 1.00 88.69 92 GLY A C 1
ATOM 688 O O . GLY A 1 92 ? 11.038 -0.475 -8.911 1.00 88.69 92 GLY A O 1
ATOM 689 N N . ARG A 1 93 ? 9.618 0.003 -7.209 1.00 90.25 93 ARG A N 1
ATOM 690 C CA . ARG A 1 93 ? 9.981 -1.083 -6.287 1.00 90.25 93 ARG A CA 1
ATOM 691 C C . ARG A 1 93 ? 8.849 -2.100 -6.138 1.00 90.25 93 ARG A C 1
ATOM 693 O O . ARG A 1 93 ? 8.296 -2.271 -5.052 1.00 90.25 93 ARG A O 1
ATOM 700 N N . ARG A 1 94 ? 8.451 -2.755 -7.235 1.00 94.56 94 ARG A N 1
ATOM 701 C CA . ARG A 1 94 ? 7.349 -3.746 -7.260 1.00 94.56 94 ARG A CA 1
ATOM 702 C C . ARG A 1 94 ? 7.470 -4.815 -6.174 1.00 94.56 94 ARG A C 1
ATOM 704 O O . ARG A 1 94 ? 6.466 -5.266 -5.639 1.00 94.56 94 ARG A O 1
ATOM 711 N N . GLU A 1 95 ? 8.686 -5.235 -5.853 1.00 95.31 95 GLU A N 1
ATOM 712 C CA . GLU A 1 95 ? 8.987 -6.225 -4.818 1.00 95.31 95 GLU A CA 1
ATOM 713 C C . GLU A 1 95 ? 8.468 -5.831 -3.426 1.00 95.31 95 GLU A C 1
ATOM 715 O O . GLU A 1 95 ? 8.238 -6.699 -2.587 1.00 95.31 95 GLU A O 1
ATOM 720 N N . LEU A 1 96 ? 8.224 -4.538 -3.192 1.00 94.88 96 LEU A N 1
ATOM 721 C CA . LEU A 1 96 ? 7.665 -4.016 -1.949 1.00 94.88 96 LEU A CA 1
ATOM 722 C C . LEU A 1 96 ? 6.132 -3.897 -1.970 1.00 94.88 96 LEU A C 1
ATOM 724 O O . LEU A 1 96 ? 5.558 -3.525 -0.947 1.00 94.88 96 LEU A O 1
ATOM 728 N N . ILE A 1 97 ? 5.450 -4.242 -3.072 1.00 95.38 97 ILE A N 1
ATOM 729 C CA . ILE A 1 97 ? 3.976 -4.224 -3.159 1.00 95.38 97 ILE A CA 1
ATOM 730 C C . ILE A 1 97 ? 3.337 -5.027 -2.023 1.00 95.38 97 ILE A C 1
ATOM 732 O O . ILE A 1 97 ? 2.482 -4.462 -1.342 1.00 95.38 97 ILE A O 1
ATOM 736 N N . PRO A 1 98 ? 3.765 -6.272 -1.722 1.00 97.25 98 PRO A N 1
ATOM 737 C CA . PRO A 1 98 ? 3.206 -7.009 -0.593 1.00 97.25 98 PRO A CA 1
ATOM 738 C C . PRO A 1 98 ? 3.415 -6.289 0.744 1.00 97.25 98 PRO A C 1
ATOM 740 O O . PRO A 1 98 ? 2.524 -6.283 1.583 1.00 97.25 98 PRO A O 1
ATOM 743 N N . CYS A 1 99 ? 4.563 -5.631 0.944 1.00 95.62 99 CYS A N 1
ATOM 744 C CA . CYS A 1 99 ? 4.833 -4.865 2.162 1.00 95.62 99 CYS A CA 1
ATOM 745 C C . CYS A 1 99 ? 3.838 -3.707 2.329 1.00 95.62 99 CYS A C 1
ATOM 747 O O . CYS A 1 99 ? 3.162 -3.619 3.352 1.00 95.62 99 CYS A O 1
ATOM 749 N N . ILE A 1 100 ? 3.692 -2.859 1.306 1.00 92.75 100 ILE A N 1
ATOM 750 C CA . ILE A 1 100 ? 2.801 -1.693 1.366 1.00 92.75 100 ILE A CA 1
ATOM 751 C C . ILE A 1 100 ? 1.326 -2.109 1.408 1.00 92.75 100 ILE A C 1
ATOM 753 O O . ILE A 1 100 ? 0.553 -1.523 2.165 1.00 92.75 100 ILE A O 1
ATOM 757 N N . ALA A 1 101 ? 0.936 -3.147 0.660 1.00 93.19 101 ALA A N 1
ATOM 758 C CA . ALA A 1 101 ? -0.423 -3.682 0.685 1.00 93.19 101 ALA A CA 1
ATOM 759 C C . ALA A 1 101 ? -0.802 -4.207 2.072 1.00 93.19 101 ALA A C 1
ATOM 761 O O . ALA A 1 101 ? -1.864 -3.854 2.584 1.00 93.19 101 ALA A O 1
ATOM 762 N N . ARG A 1 102 ? 0.083 -4.990 2.705 1.00 96.69 102 ARG A N 1
ATOM 763 C CA . ARG A 1 102 ? -0.124 -5.476 4.074 1.00 96.69 102 ARG A CA 1
ATOM 764 C C . ARG A 1 102 ? -0.271 -4.330 5.059 1.00 96.69 102 ARG A C 1
ATOM 766 O O . ARG A 1 102 ? -1.227 -4.334 5.820 1.00 96.69 102 ARG A O 1
ATOM 773 N N . THR A 1 103 ? 0.617 -3.337 5.009 1.00 93.31 103 THR A N 1
ATOM 774 C CA . THR A 1 103 ? 0.539 -2.160 5.886 1.00 93.31 103 THR A CA 1
ATOM 775 C C . THR A 1 103 ? -0.787 -1.420 5.714 1.00 93.31 103 THR A C 1
ATOM 777 O O . THR A 1 103 ? -1.447 -1.116 6.702 1.00 93.31 103 THR A O 1
ATOM 780 N N . ALA A 1 104 ? -1.216 -1.157 4.476 1.00 88.31 104 ALA A N 1
ATOM 781 C CA . ALA A 1 104 ? -2.475 -0.459 4.218 1.00 88.31 104 ALA A CA 1
ATOM 782 C C . ALA A 1 104 ? -3.682 -1.243 4.763 1.00 88.31 104 ALA A C 1
ATOM 784 O O . ALA A 1 104 ? -4.556 -0.676 5.423 1.00 88.31 104 ALA A O 1
ATOM 785 N N . VAL A 1 105 ? -3.724 -2.554 4.515 1.00 90.50 105 VAL A N 1
ATOM 786 C CA . VAL A 1 105 ? -4.809 -3.423 4.985 1.00 90.50 105 VAL A CA 1
ATOM 787 C C . VAL A 1 105 ? -4.798 -3.581 6.506 1.00 90.50 105 VAL A C 1
ATOM 789 O O . VAL A 1 105 ? -5.863 -3.547 7.116 1.00 90.50 105 VAL A O 1
ATOM 792 N N . ASP A 1 106 ? -3.627 -3.706 7.129 1.00 94.81 106 ASP A N 1
ATOM 793 C CA . ASP A 1 106 ? -3.493 -3.832 8.582 1.00 94.81 106 ASP A CA 1
ATOM 794 C C . ASP A 1 106 ? -3.930 -2.555 9.309 1.00 94.81 106 ASP A C 1
ATOM 796 O O . ASP A 1 106 ? -4.736 -2.625 10.234 1.00 94.81 106 ASP A O 1
ATOM 800 N N . VAL A 1 107 ? -3.526 -1.381 8.811 1.00 90.19 107 VAL A N 1
ATOM 801 C CA . VAL A 1 107 ? -4.032 -0.075 9.282 1.00 90.19 107 VAL A CA 1
ATOM 802 C C . VAL A 1 107 ? -5.539 0.069 9.016 1.00 90.19 107 VAL A C 1
ATOM 804 O O . VAL A 1 107 ? -6.243 0.838 9.672 1.00 90.19 107 VAL A O 1
ATOM 807 N N . GLY A 1 108 ? -6.082 -0.709 8.079 1.00 88.12 108 GLY A N 1
ATOM 808 C CA . GLY A 1 108 ? -7.516 -0.864 7.865 1.00 88.12 108 GLY A CA 1
ATOM 809 C C . GLY A 1 108 ? -8.098 0.080 6.820 1.00 88.12 108 GLY A C 1
ATOM 810 O O . GLY A 1 108 ? -9.217 0.563 7.012 1.00 88.12 108 GLY A O 1
ATOM 811 N N . VAL A 1 109 ? -7.375 0.416 5.748 1.00 83.62 109 VAL A N 1
ATOM 812 C CA . VAL A 1 109 ? -7.960 1.189 4.631 1.00 83.62 109 VAL A CA 1
ATOM 813 C C . VAL A 1 109 ? -9.260 0.541 4.126 1.00 83.62 109 VAL A C 1
ATOM 815 O O . VAL A 1 109 ? -9.446 -0.672 4.223 1.00 83.62 109 VAL A O 1
ATOM 818 N N . ASP A 1 110 ? -10.185 1.333 3.582 1.00 84.25 110 ASP A N 1
ATOM 819 C CA . ASP A 1 110 ? -11.466 0.810 3.085 1.00 84.25 110 ASP A CA 1
ATOM 820 C C . ASP A 1 110 ? -11.303 0.026 1.788 1.00 84.25 110 ASP A C 1
ATOM 822 O O . ASP A 1 110 ? -12.055 -0.916 1.523 1.00 84.25 110 ASP A O 1
ATOM 826 N N . ARG A 1 111 ? -10.348 0.443 0.951 1.00 83.62 111 ARG A N 1
ATOM 827 C CA . ARG A 1 111 ? -10.032 -0.202 -0.325 1.00 83.62 111 ARG A CA 1
ATOM 828 C C . ARG A 1 111 ? -8.545 -0.081 -0.626 1.00 83.62 111 ARG A C 1
ATOM 830 O O . ARG A 1 111 ? -7.872 0.833 -0.156 1.00 83.62 111 ARG A O 1
ATOM 837 N N . ILE A 1 112 ? -8.063 -0.963 -1.489 1.00 84.62 112 ILE A N 1
ATOM 838 C CA . ILE A 1 112 ? -6.758 -0.821 -2.129 1.00 84.62 112 ILE A CA 1
ATOM 839 C C . ILE A 1 112 ? -6.940 -0.583 -3.624 1.00 84.62 112 ILE A C 1
ATOM 841 O O . ILE A 1 112 ? -7.900 -1.059 -4.236 1.00 84.62 112 ILE A O 1
ATOM 845 N N . PHE A 1 113 ? -6.001 0.145 -4.207 1.00 88.38 113 PHE A N 1
ATOM 846 C CA . PHE A 1 113 ? -5.810 0.247 -5.643 1.00 88.38 113 PHE A CA 1
ATOM 847 C C . PHE A 1 113 ? -4.473 -0.408 -5.995 1.00 88.38 113 PHE A C 1
ATOM 849 O O . PHE A 1 113 ? -3.462 -0.156 -5.338 1.00 88.38 113 PHE A O 1
ATOM 856 N N . MET A 1 114 ? -4.471 -1.249 -7.028 1.00 87.56 114 MET A N 1
ATOM 857 C CA . MET A 1 114 ? -3.268 -1.915 -7.511 1.00 87.56 114 MET A CA 1
ATOM 858 C C . MET A 1 114 ? -3.362 -2.137 -9.020 1.00 87.56 114 MET A C 1
ATOM 860 O O . MET A 1 114 ? -4.359 -2.663 -9.514 1.00 87.56 114 MET A O 1
ATOM 864 N N . 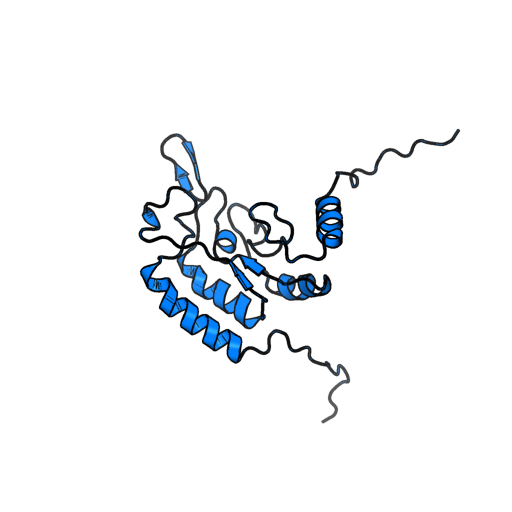GLU A 1 115 ? -2.325 -1.739 -9.750 1.00 91.62 115 GLU A N 1
ATOM 865 C CA . GLU A 1 115 ? -2.163 -2.077 -11.162 1.00 91.62 115 GLU A CA 1
ATOM 866 C C . GLU A 1 115 ? -1.499 -3.444 -11.340 1.00 91.62 115 GLU A C 1
ATO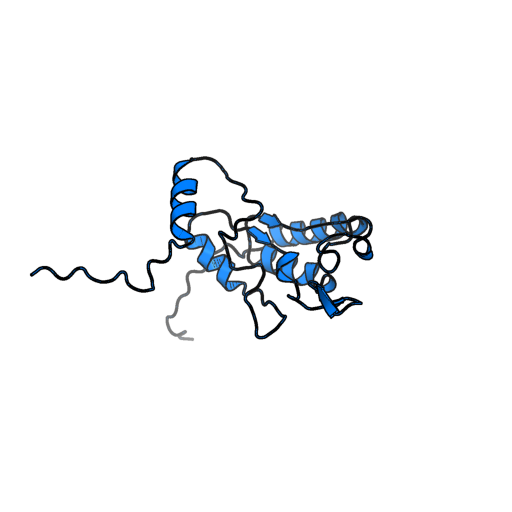M 868 O O . GLU A 1 115 ? -0.565 -3.814 -10.624 1.00 91.62 115 GLU A O 1
ATOM 873 N N . VAL A 1 116 ? -1.983 -4.189 -12.330 1.00 90.62 116 VAL A N 1
ATOM 874 C CA . VAL A 1 116 ? -1.554 -5.554 -12.633 1.00 90.62 116 VAL A CA 1
ATOM 875 C C . VAL A 1 116 ? -1.317 -5.705 -14.128 1.00 90.62 116 VAL A C 1
ATOM 877 O O . VAL A 1 116 ? -1.963 -5.030 -14.930 1.00 90.62 116 VAL A O 1
ATOM 880 N N . HIS A 1 117 ? -0.405 -6.596 -14.505 1.00 94.62 117 HIS A N 1
ATOM 881 C CA . HIS A 1 117 ? -0.102 -6.881 -15.905 1.00 94.62 117 HIS A CA 1
ATOM 882 C C . HIS A 1 117 ? 0.398 -8.319 -16.074 1.00 94.62 117 HIS A C 1
ATOM 884 O O . HIS A 1 117 ? 1.090 -8.841 -15.199 1.00 94.62 117 HIS A O 1
ATOM 890 N N . ASP A 1 118 ? 0.089 -8.963 -17.201 1.00 94.19 118 ASP A N 1
ATOM 891 C CA . ASP A 1 118 ? 0.560 -10.324 -17.513 1.00 94.19 118 ASP A CA 1
ATOM 892 C C . ASP A 1 118 ? 2.090 -10.383 -17.614 1.00 94.19 118 ASP A C 1
ATOM 894 O O . ASP A 1 118 ? 2.759 -11.212 -16.995 1.00 94.19 118 ASP A O 1
ATOM 898 N N . GLU A 1 119 ? 2.652 -9.424 -18.352 1.00 94.31 119 GLU A N 1
ATOM 899 C CA . GLU A 1 119 ? 4.092 -9.235 -18.545 1.00 94.31 119 GLU A CA 1
ATOM 900 C C . GLU A 1 119 ? 4.572 -7.833 -18.100 1.00 94.31 119 GLU A C 1
ATOM 902 O O . GLU A 1 119 ? 4.804 -6.978 -18.954 1.00 94.31 119 GLU A O 1
ATOM 907 N N . PRO A 1 120 ? 4.746 -7.547 -16.792 1.00 91.38 120 PRO A N 1
ATOM 908 C CA . PRO A 1 120 ? 5.061 -6.191 -16.311 1.00 91.38 120 PRO A CA 1
ATOM 909 C C . PRO A 1 120 ? 6.322 -5.563 -16.926 1.00 91.38 120 PRO A C 1
ATOM 911 O O . PRO A 1 120 ? 6.423 -4.347 -17.044 1.00 91.38 120 PRO A O 1
ATOM 914 N N . LEU A 1 121 ? 7.286 -6.382 -17.361 1.00 91.12 121 LEU A N 1
ATOM 915 C CA . LEU A 1 121 ? 8.505 -5.911 -18.032 1.00 91.12 121 LEU A CA 1
ATOM 916 C C . LEU A 1 121 ? 8.253 -5.335 -19.435 1.00 91.12 121 LEU A C 1
ATOM 918 O O . LEU A 1 121 ? 9.099 -4.603 -19.944 1.00 91.12 121 LEU A O 1
ATOM 922 N N . LYS A 1 122 ? 7.116 -5.667 -20.056 1.00 92.56 122 LYS A N 1
ATOM 923 C CA . LYS A 1 122 ? 6.686 -5.161 -21.368 1.00 92.56 122 LYS A CA 1
ATOM 924 C C . LYS A 1 122 ? 5.580 -4.109 -21.261 1.00 92.56 122 LYS A C 1
ATOM 926 O O . LYS A 1 122 ? 5.108 -3.633 -22.291 1.00 92.56 122 LYS A O 1
ATOM 931 N N . ALA A 1 123 ? 5.151 -3.760 -20.048 1.00 89.75 123 ALA A N 1
ATOM 932 C CA . ALA A 1 123 ? 4.099 -2.776 -19.864 1.00 89.75 123 ALA A CA 1
ATOM 933 C C . ALA A 1 123 ? 4.553 -1.405 -20.408 1.00 89.75 123 ALA A C 1
ATOM 935 O O . ALA A 1 123 ? 5.663 -0.958 -20.098 1.00 89.75 123 ALA A O 1
ATOM 936 N N . PRO A 1 124 ? 3.717 -0.722 -21.211 1.00 85.12 124 PRO A N 1
ATOM 937 C CA . PRO A 1 124 ? 4.098 0.527 -21.873 1.00 85.12 124 PRO A CA 1
ATOM 938 C C . PRO A 1 124 ? 4.232 1.702 -20.897 1.00 85.12 124 PRO A C 1
ATOM 940 O O . PRO A 1 124 ? 4.927 2.673 -21.186 1.00 85.12 124 PRO A O 1
ATOM 943 N N . VAL A 1 125 ? 3.557 1.623 -19.749 1.00 83.75 125 VAL A N 1
ATOM 944 C CA . VAL A 1 125 ? 3.520 2.646 -18.702 1.00 83.75 125 VAL A CA 1
ATOM 945 C C . VAL A 1 125 ? 3.555 1.931 -17.353 1.00 83.75 125 VAL A C 1
ATOM 947 O O . VAL A 1 125 ? 2.925 0.887 -17.207 1.00 83.75 125 VAL A O 1
ATOM 950 N N . ASP A 1 126 ? 4.325 2.462 -16.402 1.00 85.81 126 ASP A N 1
ATOM 951 C CA . ASP A 1 126 ? 4.396 2.001 -15.004 1.00 85.81 126 ASP A CA 1
ATOM 952 C C . ASP A 1 126 ? 4.739 0.511 -14.782 1.00 85.81 126 ASP A C 1
ATOM 954 O O . ASP A 1 126 ? 4.607 -0.023 -13.685 1.00 85.81 126 ASP A O 1
ATOM 958 N N . GLY A 1 127 ? 5.317 -0.168 -15.778 1.00 88.75 127 GLY A N 1
ATOM 959 C CA . GLY A 1 127 ? 5.791 -1.556 -15.651 1.00 88.75 127 GLY A CA 1
ATOM 960 C C . GLY A 1 127 ? 6.680 -1.866 -14.431 1.00 88.75 127 GLY A C 1
ATOM 961 O O . GLY A 1 127 ? 6.555 -2.952 -13.845 1.00 88.75 127 GLY A O 1
ATOM 962 N N . PRO A 1 128 ? 7.558 -0.948 -13.975 1.00 91.69 128 PRO A N 1
ATOM 963 C CA . PRO A 1 128 ? 8.322 -1.130 -12.741 1.00 91.69 128 PRO A CA 1
ATOM 964 C C . PRO A 1 128 ? 7.488 -1.241 -11.456 1.00 91.69 128 PRO A C 1
ATOM 966 O O . PRO A 1 128 ? 8.027 -1.714 -10.462 1.00 91.69 128 PRO A O 1
ATOM 969 N N . THR A 1 129 ? 6.211 -0.847 -11.457 1.00 91.00 129 THR A N 1
ATOM 970 C CA . THR A 1 129 ? 5.308 -0.909 -10.292 1.00 91.00 129 THR A CA 1
ATOM 971 C C . THR A 1 129 ? 4.045 -1.740 -10.523 1.00 91.00 129 THR A C 1
ATOM 973 O O . THR A 1 129 ? 3.260 -1.898 -9.597 1.00 91.00 129 THR A O 1
ATOM 976 N N . GLN A 1 130 ? 3.838 -2.325 -11.703 1.00 93.25 130 GLN A N 1
ATOM 977 C CA . GLN A 1 130 ? 2.704 -3.225 -11.946 1.00 93.25 130 GLN A CA 1
ATOM 978 C C . GLN A 1 130 ? 2.969 -4.634 -11.411 1.00 93.25 130 GLN A C 1
ATOM 980 O O . GLN A 1 130 ? 4.029 -5.210 -11.677 1.00 93.25 130 GLN A O 1
ATOM 985 N N . TRP A 1 131 ? 2.010 -5.207 -10.677 1.00 95.00 131 TRP A N 1
ATOM 986 C CA . TRP A 1 131 ? 2.109 -6.564 -10.127 1.00 95.00 131 TRP A CA 1
ATOM 987 C C . TRP A 1 131 ? 1.865 -7.630 -11.213 1.00 95.00 131 TRP A C 1
ATOM 989 O O . TRP A 1 131 ? 1.007 -7.429 -12.075 1.00 95.00 131 TRP A O 1
ATOM 999 N N . PRO A 1 132 ? 2.582 -8.771 -11.227 1.00 95.38 132 PRO A N 1
ATOM 1000 C CA . PRO A 1 132 ? 2.349 -9.796 -12.238 1.00 95.38 132 PRO A CA 1
ATOM 1001 C C . PRO A 1 132 ? 1.001 -10.485 -11.989 1.00 95.38 132 PRO A C 1
ATOM 1003 O O . PRO A 1 132 ? 0.798 -11.064 -10.921 1.00 95.38 132 PRO A O 1
ATOM 1006 N N . LEU A 1 133 ? 0.102 -10.468 -12.979 1.00 93.44 133 LEU A N 1
ATOM 1007 C CA . LEU A 1 133 ? -1.287 -10.928 -12.819 1.00 93.44 133 LEU A CA 1
ATOM 1008 C C . LEU A 1 133 ? -1.392 -12.369 -12.292 1.00 93.44 133 LEU A C 1
ATOM 1010 O O . LEU A 1 133 ? -2.220 -12.653 -11.433 1.00 93.44 133 LEU A O 1
ATOM 1014 N N . ARG A 1 134 ? -0.496 -13.262 -12.724 1.00 93.12 134 ARG A N 1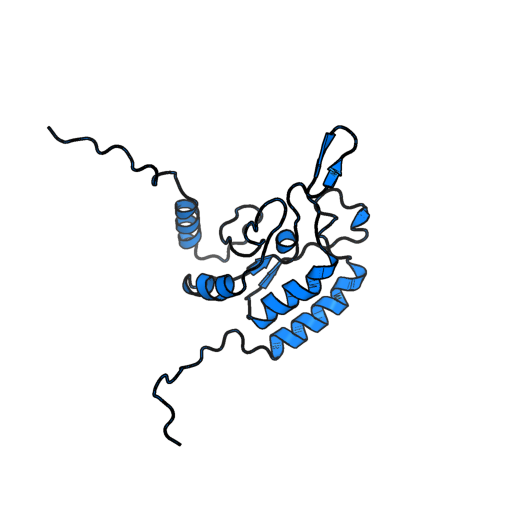
ATOM 1015 C CA . ARG A 1 134 ? -0.447 -14.664 -12.266 1.00 93.12 134 ARG A CA 1
ATOM 1016 C C . ARG A 1 134 ? -0.242 -14.849 -10.752 1.00 93.12 134 ARG A C 1
ATOM 1018 O O . ARG A 1 134 ? -0.497 -15.932 -10.251 1.00 93.12 134 ARG A O 1
ATOM 1025 N N . HIS A 1 135 ? 0.259 -13.830 -10.049 1.00 94.75 135 HIS A N 1
ATOM 1026 C CA . HIS A 1 135 ? 0.483 -13.842 -8.596 1.00 94.75 135 HIS A CA 1
ATOM 1027 C C . HIS A 1 135 ? -0.563 -13.002 -7.846 1.00 94.75 135 HIS A C 1
ATOM 1029 O O . HIS A 1 135 ? -0.405 -12.728 -6.658 1.00 94.75 135 HIS A O 1
ATOM 1035 N N . LEU A 1 136 ? -1.590 -12.494 -8.536 1.00 92.31 136 LEU A N 1
ATOM 1036 C CA . LEU A 1 136 ? -2.586 -11.614 -7.931 1.00 92.31 136 LEU A CA 1
ATOM 1037 C C . LEU A 1 136 ? -3.462 -12.357 -6.922 1.00 92.31 136 LEU A C 1
ATOM 1039 O O . LEU A 1 136 ? -3.706 -11.831 -5.844 1.00 92.31 136 LEU A O 1
ATOM 1043 N N . GLU A 1 137 ? -3.930 -13.552 -7.277 1.00 92.06 137 GLU A N 1
ATOM 1044 C CA . GLU A 1 137 ? -4.839 -14.345 -6.443 1.00 92.06 137 GLU A CA 1
ATOM 1045 C C . GLU A 1 137 ? -4.213 -14.668 -5.083 1.00 92.06 137 GLU A C 1
ATOM 1047 O O . GLU A 1 137 ? -4.773 -14.286 -4.060 1.00 92.06 137 GLU A O 1
ATOM 1052 N N . GLU A 1 138 ? -3.002 -15.232 -5.082 1.00 97.00 138 GLU A N 1
ATOM 1053 C CA . GLU A 1 138 ? -2.228 -15.543 -3.870 1.00 97.00 138 GLU A CA 1
ATOM 1054 C C . GLU A 1 138 ? -2.068 -14.317 -2.953 1.00 97.00 138 GLU A C 1
ATOM 1056 O O . GLU A 1 138 ? -2.314 -14.387 -1.749 1.00 97.00 138 GLU A O 1
ATOM 1061 N N . LEU A 1 139 ? -1.722 -13.157 -3.527 1.00 92.88 139 LEU A N 1
ATOM 1062 C CA . LEU A 1 139 ? -1.592 -11.919 -2.760 1.00 92.88 139 LEU A CA 1
ATOM 1063 C C . LEU A 1 139 ? -2.944 -11.460 -2.187 1.00 92.88 139 LEU A C 1
ATOM 1065 O O . LEU A 1 139 ? -3.014 -11.031 -1.039 1.00 92.88 139 LEU A O 1
ATOM 1069 N N . LEU A 1 140 ? -4.032 -11.533 -2.958 1.00 90.44 140 LEU A N 1
ATOM 1070 C CA . LEU A 1 140 ? -5.356 -11.119 -2.486 1.00 90.44 140 LEU A CA 1
ATOM 1071 C C . LEU A 1 140 ? -5.885 -12.024 -1.368 1.00 90.44 140 LEU A C 1
ATOM 1073 O O . LEU A 1 140 ? -6.506 -11.513 -0.435 1.00 90.44 140 LEU A O 1
ATOM 1077 N N . GLU A 1 141 ? -5.632 -13.331 -1.428 1.00 96.00 141 GLU A N 1
ATOM 1078 C CA . GLU A 1 141 ? -5.991 -14.265 -0.357 1.00 96.00 141 GLU A CA 1
ATOM 1079 C C . GLU A 1 141 ? -5.319 -13.887 0.969 1.00 96.00 141 GLU A C 1
ATOM 1081 O O . GLU A 1 141 ? -5.994 -13.794 2.001 1.00 96.00 141 GLU A O 1
ATOM 1086 N N . GLU A 1 142 ? -4.017 -13.584 0.934 1.00 96.81 142 GLU A N 1
ATOM 1087 C CA . GLU A 1 142 ? -3.261 -13.106 2.096 1.00 96.81 142 GLU A CA 1
ATOM 1088 C C . GLU A 1 142 ? -3.848 -11.795 2.643 1.00 96.81 142 GLU A C 1
ATOM 1090 O O . GLU A 1 142 ? -4.127 -11.673 3.840 1.00 96.81 142 GLU A O 1
ATOM 1095 N N . LEU A 1 143 ? -4.095 -10.815 1.769 1.00 93.25 143 LEU A N 1
ATOM 1096 C CA . LEU A 1 143 ? -4.632 -9.514 2.173 1.00 93.25 143 LEU A CA 1
ATOM 1097 C C . LEU A 1 143 ? -6.040 -9.635 2.770 1.00 93.25 143 LEU A C 1
ATOM 1099 O O . LEU A 1 143 ? -6.341 -8.980 3.767 1.00 93.25 143 LEU A O 1
ATOM 1103 N N . ILE A 1 144 ? -6.898 -10.502 2.228 1.00 92.44 144 ILE A N 1
ATOM 1104 C CA . ILE A 1 144 ? -8.220 -10.779 2.805 1.00 92.44 144 ILE A CA 1
ATOM 1105 C C . ILE A 1 144 ? -8.082 -11.421 4.191 1.00 92.44 144 ILE A C 1
ATOM 1107 O O . ILE A 1 144 ? -8.843 -11.075 5.099 1.00 92.44 144 ILE A O 1
ATOM 1111 N N . ALA A 1 145 ? -7.126 -12.336 4.380 1.00 96.00 145 ALA A N 1
ATOM 1112 C CA . ALA A 1 145 ? -6.880 -12.955 5.680 1.00 96.00 145 ALA A CA 1
ATOM 1113 C C . ALA A 1 145 ? -6.465 -11.914 6.733 1.00 96.00 145 ALA A C 1
ATOM 1115 O O . ALA A 1 145 ? -7.029 -11.908 7.829 1.00 96.00 145 ALA A O 1
ATOM 1116 N N . ILE A 1 146 ? -5.567 -10.987 6.381 1.00 94.25 146 ILE A N 1
ATOM 1117 C CA . ILE A 1 146 ? -5.154 -9.875 7.253 1.00 94.25 146 ILE A CA 1
ATOM 1118 C C . ILE A 1 146 ? -6.341 -8.954 7.546 1.00 94.25 146 ILE A C 1
ATOM 1120 O O . ILE A 1 146 ? -6.614 -8.655 8.708 1.00 94.25 146 ILE A O 1
ATOM 1124 N N . ALA A 1 147 ? -7.101 -8.559 6.520 1.00 92.12 147 ALA A N 1
ATOM 1125 C CA . ALA A 1 147 ? -8.250 -7.666 6.670 1.00 92.12 147 ALA A CA 1
ATOM 1126 C C . ALA A 1 147 ? -9.300 -8.211 7.653 1.00 92.12 147 ALA A C 1
ATOM 1128 O O . ALA A 1 147 ? -9.907 -7.447 8.399 1.00 92.12 147 ALA A O 1
ATOM 1129 N N . ARG A 1 148 ? -9.515 -9.535 7.669 1.00 93.75 148 ARG A N 1
ATOM 1130 C CA . ARG A 1 148 ? -10.485 -10.194 8.559 1.00 93.75 148 ARG A CA 1
ATOM 1131 C C . ARG A 1 148 ? -10.096 -10.138 10.034 1.00 93.75 148 ARG A C 1
ATOM 1133 O O . ARG A 1 148 ? -10.986 -10.130 10.881 1.00 93.75 148 ARG A O 1
ATOM 1140 N N . VAL A 1 149 ? -8.799 -10.157 10.342 1.00 96.31 149 VAL A N 1
ATOM 1141 C CA . VAL A 1 149 ? -8.295 -10.180 11.728 1.00 96.31 149 VAL A CA 1
ATOM 1142 C C . VAL A 1 149 ? -7.823 -8.813 12.216 1.00 96.31 149 VAL A C 1
ATOM 1144 O O . VAL A 1 149 ? -7.709 -8.609 13.428 1.00 96.31 149 VAL A O 1
ATOM 1147 N N . SER A 1 150 ? -7.555 -7.890 11.289 1.00 95.06 150 SER A N 1
ATOM 1148 C CA . SER A 1 150 ? -7.092 -6.544 11.597 1.00 95.06 150 SER A CA 1
ATOM 1149 C C . SER A 1 150 ? -8.068 -5.819 12.526 1.00 95.06 150 SER A C 1
ATOM 1151 O O . SER A 1 150 ? -9.292 -5.867 12.383 1.00 95.06 150 SER A O 1
ATOM 1153 N N . LYS A 1 151 ? -7.486 -5.100 13.487 1.00 92.81 151 LYS A N 1
ATOM 1154 C CA . LYS A 1 151 ? -8.179 -4.163 14.376 1.00 92.81 151 LYS A CA 1
ATOM 1155 C C . LYS A 1 151 ? -7.769 -2.721 14.078 1.00 92.81 151 LYS A C 1
ATOM 1157 O O . LYS A 1 151 ? -7.971 -1.872 14.935 1.00 92.81 151 LYS A O 1
ATOM 1162 N N . GLY A 1 152 ? -7.223 -2.432 12.893 1.00 88.75 152 GLY A N 1
ATOM 1163 C CA . GLY A 1 152 ? -6.665 -1.116 12.551 1.00 88.75 152 GLY A CA 1
ATOM 1164 C C . GLY A 1 152 ? -7.662 0.038 12.686 1.00 88.75 152 GLY A C 1
ATOM 1165 O O . GLY A 1 152 ? -7.298 1.128 13.095 1.00 88.75 152 GLY A O 1
ATOM 1166 N N . LYS A 1 153 ? -8.958 -0.218 12.465 1.00 86.56 153 LYS A N 1
ATOM 1167 C CA . LYS A 1 153 ? -10.024 0.780 12.675 1.00 86.56 153 LYS A CA 1
ATOM 1168 C C . LYS A 1 153 ? -10.478 0.928 14.135 1.00 86.56 153 LYS A C 1
ATOM 1170 O O . LYS A 1 153 ? -11.320 1.777 14.426 1.00 86.56 153 LYS A O 1
ATOM 1175 N N . LYS A 1 154 ? -10.013 0.073 15.052 1.00 91.06 154 LYS A N 1
ATOM 1176 C CA . LYS A 1 154 ? -10.419 0.110 16.458 1.00 91.06 154 LYS A CA 1
ATOM 1177 C C . LYS A 1 154 ? -9.663 1.229 17.169 1.00 91.06 154 LYS A C 1
ATOM 1179 O O . LYS A 1 154 ? -8.461 1.126 17.383 1.00 91.06 154 LYS A O 1
ATOM 1184 N N . GLN A 1 155 ? -10.400 2.238 17.616 1.00 87.25 155 GLN A N 1
ATOM 1185 C CA . GLN A 1 155 ? -9.862 3.253 18.512 1.00 87.25 155 GLN A CA 1
ATOM 1186 C C . GLN A 1 155 ? -9.717 2.693 19.931 1.00 87.25 155 GLN A C 1
ATOM 1188 O O . GLN A 1 155 ? -10.553 1.911 20.399 1.00 87.25 155 GLN A O 1
ATOM 1193 N N . TYR A 1 156 ? -8.636 3.081 20.599 1.00 90.31 156 TYR A N 1
ATOM 1194 C CA . TYR A 1 156 ? -8.385 2.750 21.995 1.00 90.31 156 TYR A CA 1
ATOM 1195 C C . TYR A 1 156 ? -8.633 3.987 22.848 1.00 90.31 156 TYR A C 1
ATOM 1197 O O . TYR A 1 156 ? -8.106 5.059 22.560 1.00 90.31 156 TYR A O 1
ATOM 1205 N N . GLU A 1 157 ? -9.405 3.828 23.918 1.00 91.56 157 GLU A N 1
ATOM 1206 C CA . GLU A 1 157 ? -9.434 4.811 24.996 1.00 91.56 157 GLU A CA 1
ATOM 1207 C C . GLU A 1 157 ? -8.170 4.607 25.827 1.00 91.56 157 GLU A C 1
ATOM 1209 O O . GLU A 1 157 ? -7.988 3.570 26.468 1.00 91.56 157 GLU A O 1
ATOM 1214 N N . ILE A 1 158 ? -7.247 5.559 25.725 1.00 92.81 158 ILE A N 1
ATOM 1215 C CA . ILE A 1 158 ? -5.956 5.487 26.401 1.00 92.81 158 ILE A CA 1
ATOM 1216 C C . ILE A 1 158 ? -6.084 6.226 27.728 1.00 92.81 158 ILE A C 1
ATOM 1218 O O . ILE A 1 158 ? -6.217 7.449 27.750 1.00 92.81 158 ILE A O 1
ATOM 1222 N N . ASP A 1 159 ? -6.015 5.481 28.829 1.00 92.50 159 ASP A N 1
ATOM 1223 C CA . ASP A 1 159 ? -5.841 6.069 30.152 1.00 92.50 159 ASP A CA 1
ATOM 1224 C C . ASP A 1 159 ? -4.375 6.478 30.338 1.00 92.50 159 ASP A C 1
ATOM 1226 O O . ASP A 1 159 ? -3.467 5.646 30.309 1.00 92.50 159 ASP A O 1
ATOM 1230 N N . LEU A 1 160 ? -4.151 7.781 30.490 1.00 95.12 160 LEU A N 1
ATOM 1231 C CA . LEU A 1 160 ? -2.827 8.363 30.715 1.00 95.12 160 LEU A CA 1
ATOM 1232 C C . LEU A 1 160 ? -2.508 8.529 32.207 1.00 95.12 160 LEU A C 1
ATOM 1234 O O . LEU A 1 160 ? -1.452 9.066 32.549 1.00 95.12 160 LEU A O 1
ATOM 1238 N N . THR A 1 161 ? -3.409 8.102 33.096 1.00 95.50 161 THR A N 1
ATOM 1239 C CA . THR A 1 161 ? -3.181 8.134 34.539 1.00 95.50 161 THR A CA 1
ATOM 1240 C C . THR A 1 161 ? -1.943 7.297 34.873 1.00 95.50 161 THR A C 1
ATOM 1242 O O . THR A 1 161 ? -1.826 6.160 34.410 1.00 95.50 161 THR A O 1
ATOM 1245 N N . PRO A 1 162 ? -0.990 7.828 35.664 1.00 93.88 162 PRO A N 1
ATOM 1246 C CA . PRO A 1 162 ? 0.181 7.065 36.066 1.00 93.88 162 PRO A CA 1
ATOM 1247 C C . PRO A 1 162 ? -0.232 5.764 36.755 1.00 93.88 162 PRO A C 1
ATOM 1249 O O . PRO A 1 162 ? -1.009 5.782 37.710 1.00 93.88 162 PRO A O 1
ATOM 1252 N N . PHE A 1 163 ? 0.307 4.642 36.282 1.00 94.50 163 PHE A N 1
ATOM 1253 C CA . PHE A 1 163 ? 0.063 3.343 36.895 1.00 94.50 163 PHE A CA 1
ATOM 1254 C C . PHE A 1 163 ? 0.567 3.344 38.345 1.00 94.50 163 PHE A C 1
ATOM 1256 O O . PHE A 1 163 ? 1.750 3.593 38.592 1.00 94.50 163 PHE A O 1
ATOM 1263 N N . GLN A 1 164 ? -0.329 3.068 39.294 1.00 89.44 164 GLN A N 1
ATOM 1264 C CA . GLN A 1 164 ? 0.026 2.817 40.689 1.00 89.44 164 GLN A CA 1
ATOM 1265 C C . GLN A 1 164 ? -0.044 1.299 40.937 1.00 89.44 164 GLN A C 1
ATOM 1267 O O . GLN A 1 164 ? -1.136 0.744 40.813 1.00 89.44 164 GLN A O 1
ATOM 1272 N N . PRO A 1 165 ? 1.100 0.631 41.188 1.00 82.75 165 PRO A N 1
ATOM 1273 C CA . PRO A 1 165 ? 1.178 -0.818 41.384 1.00 82.75 165 PRO A CA 1
ATOM 1274 C C . PRO A 1 165 ? 0.531 -1.305 42.685 1.00 82.75 165 PRO A C 1
ATOM 1276 O O . PRO A 1 165 ? 0.481 -0.522 43.661 1.00 82.75 165 PRO A O 1
#

InterPro domains:
  IPR006218 DAHP synthetase I/KDSA [PF00793] (42-142)
  IPR006269 3-deoxy-8-phosphooctulonate synthase [PTHR21057] (41-161)
  IPR013785 Aldolase-type TIM barrel [G3DSA:3.20.20.70] (40-161)

Radius of gyration: 20.26 Å; chains: 1; bounding box: 44×70×67 Å

Foldseek 3Di:
DDDPPDPDPVPPPDLVVVVVVVVPPPDDDDDDPDPSQPDQLADDDDAQAGHGDLVSLVVVCVVVDAFEHELLSSFKRQQPDADPPGDGAIAGDQVCSLVSLLSCLLLPGRYYHAAADCQLVPDPHSSNRHHHPVCVVVSVVVSVVSNVPHPNVPDDDDDPPPDDD

Secondary structure (DSSP, 8-state):
----PPPPTT-S--THHHHHHHHTS-S----SS---S-SSS-EE-SSS-EE--THHHHHHHTTTS--EEETTGGGEEEEEEEPTTS-EEEEE-GGGHHHHHHHHHHHT-SEEE--EESSGGG-SSSTTTPEEGGGHHHHHHHHHHHHHH--TT-------SPP--

Sequence (165 aa):
MGASSEPDLRDAVEYADLLVAAAKTGKIINIKKVQFCAPSRGTMFGYHDLIVDPRNFEWLREANCPVVGDITHSLQQPAGRKLEGGGVASGGRRELIPCIARTAVDVGVDRIFMEVHDEPLKAPVDGPTQWPLRHLEELLEELIAIARVSKGKKQYEIDLTPFQP

pLDDT: mean 75.3, std 20.93, range [31.81, 97.25]